Protein AF-A0A357SXT2-F1 (afdb_monomer)

Nearest PDB structures (foldseek):
  7qh2-assembly1_F  TM=9.614E-01  e=2.757E-06  Acetobacterium woodii

Mean predicted aligned error: 6.49 Å

Structure (mmCIF, N/CA/C/O backbone):
data_AF-A0A357SXT2-F1
#
_entry.id   AF-A0A357SXT2-F1
#
loop_
_atom_site.group_PDB
_atom_site.id
_atom_site.type_symbol
_atom_site.label_atom_id
_atom_site.label_alt_id
_atom_site.label_comp_id
_atom_site.label_asym_id
_atom_site.label_entity_id
_atom_site.label_seq_id
_atom_site.pdbx_PDB_ins_code
_atom_site.Cartn_x
_atom_site.Cartn_y
_atom_site.Cartn_z
_atom_site.occupancy
_atom_site.B_iso_or_equiv
_atom_site.auth_seq_id
_atom_site.auth_comp_id
_atom_site.auth_asym_id
_atom_site.auth_atom_id
_atom_site.pdbx_PDB_model_num
ATOM 1 N N . PHE A 1 1 ? -1.631 2.304 -8.135 1.00 80.94 1 PHE A N 1
ATOM 2 C CA . PHE A 1 1 ? -0.722 1.230 -8.561 1.00 80.94 1 PHE A CA 1
ATOM 3 C C . PHE A 1 1 ? 0.702 1.713 -8.354 1.00 80.94 1 PHE A C 1
ATOM 5 O O . PHE A 1 1 ? 0.968 2.878 -8.638 1.00 80.94 1 PHE A O 1
ATOM 12 N N . MET A 1 2 ? 1.553 0.888 -7.753 1.00 86.38 2 MET A N 1
ATOM 13 C CA . MET A 1 2 ? 2.933 1.229 -7.406 1.00 86.38 2 MET A CA 1
ATOM 14 C C . MET A 1 2 ? 3.819 0.050 -7.798 1.00 86.38 2 MET A C 1
ATOM 16 O O . MET A 1 2 ? 3.683 -1.022 -7.215 1.00 86.38 2 MET A O 1
ATOM 20 N N . GLU A 1 3 ? 4.679 0.223 -8.795 1.00 88.00 3 GLU A N 1
ATOM 21 C CA . GLU A 1 3 ? 5.612 -0.823 -9.219 1.00 88.00 3 GLU A CA 1
ATOM 22 C C . GLU A 1 3 ? 6.857 -0.842 -8.339 1.00 88.00 3 GLU A C 1
ATOM 24 O O . GLU A 1 3 ? 7.279 0.187 -7.800 1.00 88.00 3 GLU A O 1
ATOM 29 N N . LYS A 1 4 ? 7.472 -2.018 -8.227 1.00 87.62 4 LYS A N 1
ATOM 30 C CA . LYS A 1 4 ? 8.682 -2.237 -7.435 1.00 87.62 4 LYS A CA 1
ATOM 31 C C . LYS A 1 4 ? 9.836 -1.303 -7.809 1.00 87.62 4 LYS A C 1
ATOM 33 O O . LYS A 1 4 ? 10.523 -0.816 -6.915 1.00 87.62 4 LYS A O 1
ATOM 38 N N . GLU A 1 5 ? 10.036 -1.029 -9.097 1.00 85.06 5 GLU A N 1
ATOM 39 C CA . GLU A 1 5 ? 11.100 -0.129 -9.569 1.00 85.06 5 GLU A CA 1
ATOM 40 C C . GLU A 1 5 ? 10.875 1.311 -9.093 1.00 85.06 5 GLU A C 1
ATOM 42 O O . GLU A 1 5 ? 11.793 1.961 -8.595 1.00 85.06 5 GLU A O 1
ATOM 47 N N . VAL A 1 6 ? 9.628 1.783 -9.157 1.00 83.62 6 VAL A N 1
ATOM 48 C CA . VAL A 1 6 ? 9.250 3.125 -8.695 1.00 83.62 6 VAL A CA 1
ATOM 49 C C . VAL A 1 6 ? 9.367 3.239 -7.175 1.00 83.62 6 VAL A C 1
ATOM 51 O O . VAL A 1 6 ? 9.832 4.259 -6.669 1.00 83.62 6 VAL A O 1
ATOM 54 N N . ILE A 1 7 ? 8.990 2.186 -6.441 1.00 85.75 7 ILE A N 1
ATOM 55 C CA . ILE A 1 7 ? 9.185 2.123 -4.987 1.00 85.75 7 ILE A CA 1
ATOM 56 C C . ILE A 1 7 ? 10.677 2.224 -4.656 1.00 85.75 7 ILE A C 1
ATOM 58 O O . ILE A 1 7 ? 11.044 3.051 -3.828 1.00 85.75 7 ILE A O 1
ATOM 62 N N . ALA A 1 8 ? 11.537 1.461 -5.335 1.00 87.12 8 ALA A N 1
ATOM 63 C CA . ALA A 1 8 ? 12.980 1.502 -5.107 1.00 87.12 8 ALA A CA 1
ATOM 64 C C . ALA A 1 8 ? 13.578 2.897 -5.373 1.00 87.12 8 ALA A C 1
ATOM 66 O O . ALA A 1 8 ? 14.353 3.394 -4.556 1.00 87.12 8 ALA A O 1
ATOM 67 N N . ALA A 1 9 ? 13.167 3.561 -6.459 1.00 85.81 9 ALA A N 1
ATOM 68 C CA . ALA A 1 9 ? 13.594 4.930 -6.757 1.00 85.81 9 ALA A CA 1
ATOM 69 C C . ALA A 1 9 ? 13.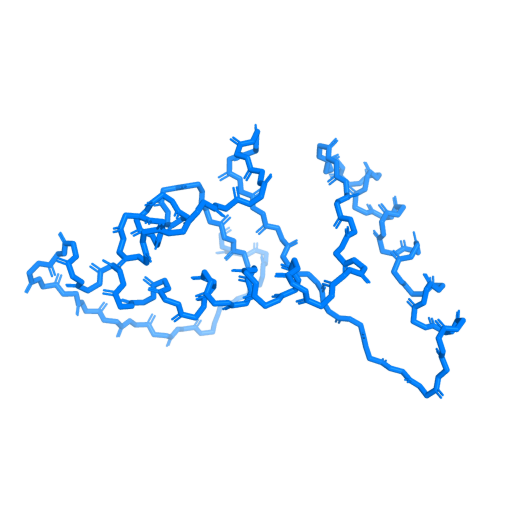145 5.924 -5.670 1.00 85.81 9 ALA A C 1
ATOM 71 O O . ALA A 1 9 ? 13.908 6.799 -5.258 1.00 85.81 9 ALA A O 1
ATOM 72 N N . ALA A 1 10 ? 11.916 5.782 -5.169 1.00 85.19 10 ALA A N 1
ATOM 73 C CA . ALA A 1 10 ? 11.392 6.628 -4.102 1.00 85.19 10 ALA A CA 1
ATOM 74 C C . ALA A 1 10 ? 12.114 6.410 -2.765 1.00 85.19 10 ALA A C 1
ATOM 76 O O . ALA A 1 10 ? 12.346 7.373 -2.037 1.00 85.19 10 ALA A O 1
ATOM 77 N N . GLU A 1 11 ? 12.499 5.172 -2.447 1.00 86.94 11 GLU A N 1
ATOM 78 C CA . GLU A 1 11 ? 13.314 4.869 -1.267 1.00 86.94 11 GLU A CA 1
ATOM 79 C C . GLU A 1 11 ? 14.711 5.485 -1.359 1.00 86.94 11 GLU A C 1
ATOM 81 O O . GLU A 1 11 ? 15.185 6.053 -0.376 1.00 86.94 11 GLU A O 1
ATOM 86 N N . GLU A 1 12 ? 15.360 5.400 -2.525 1.00 86.50 12 GLU A N 1
ATOM 87 C CA . GLU A 1 12 ? 16.669 6.021 -2.764 1.00 86.50 12 GLU A CA 1
ATOM 88 C C . GLU A 1 12 ? 16.591 7.546 -2.620 1.00 86.50 12 GLU A C 1
ATOM 90 O O . GLU A 1 12 ? 17.437 8.155 -1.966 1.00 86.50 12 GLU A O 1
ATOM 95 N N . TYR A 1 13 ? 15.531 8.152 -3.159 1.00 84.75 13 TYR A N 1
ATOM 96 C CA . TYR A 1 13 ? 15.301 9.591 -3.082 1.00 84.75 13 TYR A CA 1
ATOM 97 C C . TYR A 1 13 ? 14.978 10.077 -1.658 1.00 84.75 13 TYR A C 1
ATOM 99 O O . TYR A 1 13 ? 15.495 11.103 -1.214 1.00 84.75 13 TYR A O 1
ATOM 107 N N . LEU A 1 14 ? 14.122 9.355 -0.927 1.00 84.62 14 LEU A N 1
ATOM 108 C CA . LEU A 1 14 ? 13.676 9.741 0.418 1.00 84.62 14 LEU A CA 1
ATOM 109 C C . LEU A 1 14 ? 14.612 9.275 1.539 1.00 84.62 14 LEU A C 1
ATOM 111 O O . LEU A 1 14 ? 14.488 9.753 2.669 1.00 84.62 14 LEU A O 1
ATOM 115 N N . GLY A 1 15 ? 15.482 8.297 1.275 1.00 83.00 15 GLY A N 1
ATOM 116 C CA . GLY A 1 15 ? 16.279 7.610 2.294 1.00 83.00 15 GLY A CA 1
ATOM 117 C C . GLY A 1 15 ? 15.442 6.826 3.315 1.00 83.00 15 GLY A C 1
ATOM 118 O O . GLY A 1 15 ? 15.939 6.501 4.394 1.00 83.00 15 GLY A O 1
ATOM 119 N N . LYS A 1 16 ? 14.167 6.548 3.013 1.00 82.88 16 LYS A N 1
ATOM 120 C CA . LYS A 1 16 ? 13.232 5.819 3.883 1.00 82.88 16 LYS A CA 1
ATOM 121 C C . LYS A 1 16 ? 12.897 4.471 3.263 1.00 82.88 16 LYS A C 1
ATOM 123 O O . LYS A 1 16 ? 12.612 4.406 2.074 1.00 82.88 16 LYS A O 1
ATOM 128 N N . ALA A 1 17 ? 12.888 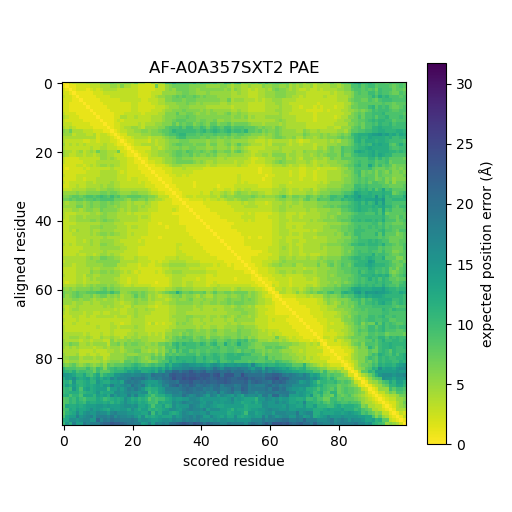3.421 4.080 1.00 83.00 17 ALA A N 1
ATOM 129 C CA . ALA A 1 17 ? 12.523 2.090 3.620 1.00 83.00 17 ALA A CA 1
ATOM 130 C C . ALA A 1 17 ? 11.002 1.950 3.463 1.00 83.00 17 ALA A C 1
ATOM 132 O O . ALA A 1 17 ? 10.235 2.341 4.345 1.00 83.00 17 ALA A O 1
ATOM 133 N N . PHE A 1 18 ? 10.572 1.350 2.360 1.00 84.94 18 PHE A N 1
ATOM 134 C CA . PHE A 1 18 ? 9.193 0.967 2.129 1.00 84.94 18 PHE A CA 1
ATOM 135 C C . PHE A 1 18 ? 8.874 -0.323 2.916 1.00 84.94 18 PHE A C 1
ATOM 137 O O . PHE A 1 18 ? 9.730 -1.210 2.995 1.00 84.94 18 PHE A O 1
ATOM 144 N N . PRO A 1 19 ? 7.672 -0.454 3.513 1.00 83.12 19 PRO A N 1
ATOM 145 C CA . PRO A 1 19 ? 7.407 -1.486 4.522 1.00 83.12 19 PRO A CA 1
ATOM 146 C C . PRO A 1 19 ? 7.450 -2.937 4.025 1.00 83.12 19 PRO A C 1
ATOM 148 O O . PRO A 1 19 ? 7.620 -3.839 4.840 1.00 83.12 19 PRO A O 1
ATOM 151 N N . ASP A 1 20 ? 7.253 -3.175 2.728 1.00 86.31 20 ASP A N 1
ATOM 152 C CA . ASP A 1 20 ? 7.305 -4.508 2.120 1.00 86.31 20 ASP A CA 1
ATOM 153 C C . ASP A 1 20 ? 7.848 -4.448 0.684 1.00 86.31 20 ASP A C 1
ATOM 155 O O . ASP A 1 20 ? 7.555 -3.512 -0.046 1.00 86.31 20 ASP A O 1
ATOM 159 N N . LYS A 1 21 ? 8.629 -5.448 0.261 1.00 82.88 21 LYS A N 1
ATOM 160 C CA . LYS A 1 21 ? 9.218 -5.514 -1.099 1.00 82.88 21 LYS A CA 1
ATOM 161 C C . LYS A 1 21 ? 9.064 -6.883 -1.757 1.00 82.88 21 LYS A C 1
ATOM 163 O O . LYS A 1 21 ? 9.792 -7.216 -2.699 1.00 82.88 21 LYS A O 1
ATOM 168 N N . SER A 1 22 ? 8.187 -7.710 -1.196 1.00 87.44 22 SER A N 1
ATOM 169 C CA . SER A 1 22 ? 7.986 -9.089 -1.623 1.00 87.44 22 SER A CA 1
ATOM 170 C C . SER A 1 22 ? 7.250 -9.207 -2.963 1.00 87.44 22 SER A C 1
ATOM 172 O O . SER A 1 22 ? 7.452 -10.195 -3.667 1.00 87.44 22 SER A O 1
ATOM 174 N N . ALA A 1 23 ? 6.458 -8.199 -3.344 1.00 89.75 23 ALA A N 1
ATOM 175 C CA . ALA A 1 23 ? 5.649 -8.193 -4.558 1.00 89.75 23 ALA A CA 1
ATOM 176 C C . ALA A 1 23 ? 6.230 -7.284 -5.656 1.00 89.75 23 ALA A C 1
ATOM 178 O O . ALA A 1 23 ? 6.928 -6.305 -5.388 1.00 89.75 23 ALA A O 1
ATOM 179 N N . ASP A 1 24 ? 5.902 -7.593 -6.913 1.00 89.38 24 ASP A N 1
ATOM 180 C CA . ASP A 1 24 ? 6.319 -6.794 -8.076 1.00 89.38 24 ASP A CA 1
ATOM 181 C C . ASP A 1 24 ? 5.516 -5.494 -8.216 1.00 89.38 24 ASP A C 1
ATOM 183 O O . ASP A 1 24 ? 5.985 -4.511 -8.794 1.00 89.38 24 ASP A O 1
ATOM 187 N N . SER A 1 25 ? 4.303 -5.469 -7.661 1.00 89.56 25 SER A N 1
ATOM 188 C CA . SER A 1 25 ? 3.462 -4.281 -7.640 1.00 89.56 25 SER A CA 1
ATOM 189 C C . SER A 1 25 ? 2.511 -4.259 -6.449 1.00 89.56 25 SER A C 1
ATOM 191 O O . SER A 1 25 ? 2.135 -5.297 -5.904 1.00 89.56 25 SER A O 1
ATOM 193 N N . TYR A 1 26 ? 2.108 -3.049 -6.067 1.00 90.75 26 TYR A N 1
ATOM 194 C CA . TYR A 1 26 ? 1.239 -2.783 -4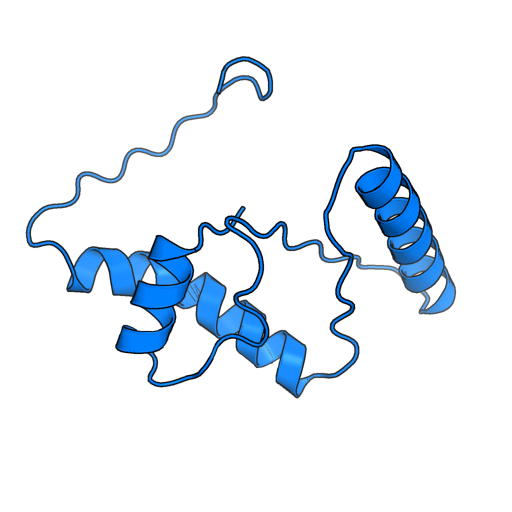.929 1.00 90.75 26 TYR A CA 1
ATOM 195 C C . TYR A 1 26 ? 0.031 -1.943 -5.348 1.00 90.75 26 TYR A C 1
ATOM 197 O O . TYR A 1 26 ? 0.131 -0.956 -6.092 1.00 90.75 26 TYR A O 1
ATOM 205 N N . LEU A 1 27 ? -1.132 -2.304 -4.811 1.00 91.06 27 LEU A N 1
ATOM 206 C CA . LEU A 1 27 ? -2.341 -1.495 -4.867 1.00 91.06 27 LEU A CA 1
ATOM 207 C C . LEU A 1 27 ? -2.563 -0.854 -3.496 1.00 91.06 27 LEU A C 1
ATOM 209 O O . LEU A 1 27 ? -2.751 -1.551 -2.507 1.00 91.06 27 LEU A O 1
ATOM 213 N N . LEU A 1 28 ? -2.545 0.477 -3.450 1.00 89.94 28 LEU A N 1
ATOM 214 C CA . LEU A 1 28 ? -2.897 1.232 -2.254 1.00 89.94 28 LEU A CA 1
ATOM 215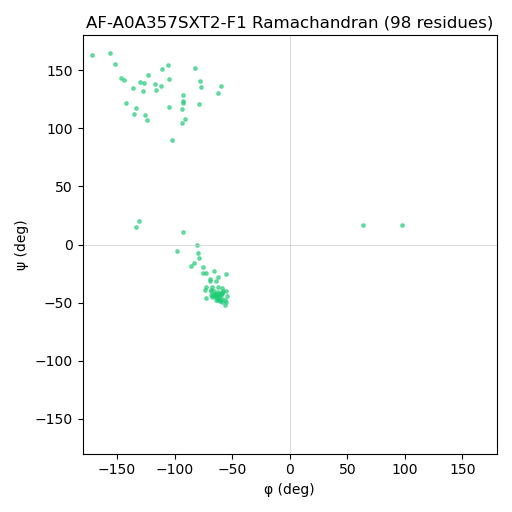 C C . LEU A 1 28 ? -4.385 1.576 -2.310 1.00 89.94 28 LEU A C 1
ATOM 217 O O . LEU A 1 28 ? -4.826 2.222 -3.262 1.00 89.94 28 LEU A O 1
ATOM 221 N N . LEU A 1 29 ? -5.134 1.141 -1.300 1.00 91.19 29 LEU A N 1
ATOM 222 C CA . LEU A 1 29 ? -6.545 1.461 -1.123 1.00 91.19 29 LEU A CA 1
ATOM 223 C C . LEU A 1 29 ? -6.718 2.248 0.172 1.00 91.19 29 LEU A C 1
ATOM 225 O O . LEU A 1 29 ? -6.116 1.922 1.192 1.00 91.19 29 LEU A O 1
ATOM 229 N N . THR A 1 30 ? -7.552 3.279 0.127 1.00 90.88 30 THR A N 1
ATOM 230 C CA . THR A 1 30 ? -7.917 4.075 1.298 1.00 90.88 30 THR A CA 1
ATOM 231 C C . THR A 1 30 ? -9.427 4.120 1.380 1.00 90.88 30 THR A C 1
ATOM 233 O O . THR A 1 30 ? -10.105 4.357 0.379 1.00 90.88 30 THR A O 1
ATOM 236 N N . PHE A 1 31 ? -9.937 3.860 2.574 1.00 90.69 31 PHE A N 1
ATOM 237 C CA . PHE A 1 31 ? -11.356 3.855 2.874 1.00 90.69 31 PHE A CA 1
ATOM 238 C C . PHE A 1 31 ? -11.622 4.971 3.875 1.00 90.69 31 PHE A C 1
ATOM 240 O O . PHE A 1 31 ? -10.896 5.108 4.855 1.00 90.69 31 PHE A O 1
ATOM 247 N N . ASP A 1 32 ? -12.654 5.756 3.607 1.00 90.75 32 ASP A N 1
ATOM 248 C CA . ASP A 1 32 ? -13.135 6.820 4.479 1.00 90.75 32 ASP A CA 1
ATOM 249 C C . ASP A 1 32 ? -14.607 6.551 4.797 1.00 90.75 32 ASP A C 1
ATOM 251 O O . ASP A 1 32 ? -15.333 5.979 3.975 1.00 90.75 32 ASP A O 1
ATOM 255 N N . GLY A 1 33 ? -15.039 6.899 6.004 1.00 91.69 33 GLY A N 1
ATOM 256 C CA . GLY A 1 33 ? -16.384 6.593 6.472 1.00 91.69 33 GLY A CA 1
ATOM 257 C C . GLY A 1 33 ? -16.707 7.268 7.795 1.00 91.69 33 GLY A C 1
ATOM 258 O O . GLY A 1 33 ? -15.827 7.703 8.534 1.00 91.69 33 GLY A O 1
ATOM 259 N N . ASN A 1 34 ? -17.998 7.333 8.117 1.00 93.19 34 ASN A N 1
ATOM 260 C CA . ASN A 1 34 ? -18.479 8.060 9.297 1.00 93.19 34 ASN A CA 1
ATOM 261 C C . ASN A 1 34 ? -18.289 7.278 10.608 1.00 93.19 34 ASN A C 1
ATOM 263 O O . ASN A 1 34 ? -18.485 7.829 11.692 1.00 93.19 34 ASN A O 1
ATOM 267 N N . ALA A 1 35 ? -17.948 5.990 10.521 1.00 94.56 35 ALA A N 1
ATOM 268 C CA . ALA A 1 35 ? -17.689 5.127 11.664 1.00 94.56 35 ALA A CA 1
ATOM 269 C C . ALA A 1 35 ? -16.567 4.130 11.356 1.00 94.56 35 ALA A C 1
ATOM 271 O O . ALA A 1 35 ? -16.530 3.542 10.277 1.00 94.56 35 ALA A O 1
ATOM 272 N N . THR A 1 36 ? -15.713 3.854 12.343 1.00 90.81 36 THR A N 1
ATOM 273 C CA . THR A 1 36 ? -14.611 2.883 12.219 1.00 90.81 36 THR A CA 1
ATOM 274 C C . THR A 1 36 ? -15.100 1.510 11.758 1.00 90.81 36 THR A C 1
ATOM 276 O O . THR A 1 36 ? -14.554 0.954 10.815 1.00 90.81 36 THR A O 1
ATOM 279 N N . ALA A 1 37 ? -16.203 1.015 12.328 1.00 94.25 37 ALA A N 1
ATOM 280 C CA . ALA A 1 37 ? -16.779 -0.279 11.954 1.00 94.25 37 ALA A CA 1
ATOM 281 C C . ALA A 1 37 ? -17.243 -0.345 10.484 1.00 94.25 37 ALA A C 1
ATOM 283 O O . ALA A 1 37 ? -17.291 -1.421 9.891 1.00 94.25 37 ALA A O 1
ATOM 284 N N . GLU A 1 38 ? -17.617 0.791 9.887 1.00 94.38 38 GLU A N 1
ATOM 285 C CA . GLU A 1 38 ? -17.976 0.863 8.467 1.00 94.38 38 GLU A CA 1
ATOM 286 C C . GLU A 1 38 ? -16.728 0.744 7.586 1.00 94.38 38 GLU A C 1
ATOM 288 O O . GLU A 1 38 ? -16.714 -0.048 6.640 1.00 94.38 38 GLU A O 1
ATOM 293 N N . VAL A 1 39 ? -15.673 1.479 7.943 1.00 93.19 39 VAL A N 1
ATOM 294 C CA . VAL A 1 39 ? -14.375 1.470 7.256 1.00 93.19 39 VAL A CA 1
ATOM 295 C C . VAL A 1 39 ? -13.730 0.085 7.326 1.00 93.19 39 VAL A C 1
ATOM 297 O O . VAL A 1 39 ? -13.331 -0.453 6.294 1.00 93.19 39 VAL A O 1
ATOM 300 N N . GLU A 1 40 ? -13.697 -0.531 8.509 1.00 92.31 40 GLU A N 1
ATOM 301 C CA . GLU A 1 40 ? -13.173 -1.888 8.714 1.00 92.31 40 GLU A CA 1
ATOM 302 C C . GLU A 1 40 ? -13.932 -2.905 7.859 1.00 92.31 40 GLU A C 1
ATOM 304 O O . GLU A 1 40 ? -13.329 -3.665 7.106 1.00 92.31 40 GLU A O 1
ATOM 309 N N . LYS A 1 41 ? -15.269 -2.852 7.865 1.00 94.81 41 LYS A N 1
ATOM 310 C CA . LYS A 1 41 ? -16.097 -3.757 7.058 1.00 94.81 41 LYS A CA 1
ATOM 311 C C . LYS A 1 41 ? -15.868 -3.588 5.553 1.00 94.81 41 LYS A C 1
ATOM 313 O O . LYS A 1 41 ? -15.936 -4.570 4.806 1.00 94.81 41 LYS A O 1
ATOM 318 N N . ALA A 1 42 ? -15.651 -2.359 5.087 1.00 94.25 42 ALA A N 1
ATOM 319 C CA . ALA A 1 42 ? -15.323 -2.089 3.690 1.00 94.25 42 ALA A CA 1
ATOM 320 C C . ALA A 1 42 ? -13.932 -2.634 3.329 1.00 94.25 42 ALA A C 1
ATOM 322 O O . ALA A 1 42 ? -13.795 -3.317 2.310 1.00 94.25 42 ALA A O 1
ATOM 323 N N . SER A 1 43 ? -12.947 -2.392 4.197 1.00 93.81 43 SER A N 1
ATOM 324 C CA . SER A 1 43 ? -11.578 -2.896 4.069 1.00 93.81 43 SER A CA 1
ATOM 325 C C . SER A 1 43 ? -11.541 -4.427 4.016 1.00 93.81 43 SER A C 1
ATOM 327 O O . SER A 1 43 ? -11.003 -4.993 3.065 1.00 93.81 43 SER A O 1
ATOM 329 N N . ASP A 1 44 ? -12.218 -5.109 4.943 1.00 94.25 44 ASP A N 1
ATOM 330 C CA . ASP A 1 44 ? -12.290 -6.577 5.002 1.00 94.25 44 ASP A CA 1
ATOM 331 C C . ASP A 1 44 ? -12.919 -7.174 3.743 1.00 94.25 44 ASP A C 1
ATOM 333 O O . ASP A 1 44 ? -12.451 -8.173 3.184 1.00 94.25 44 ASP A O 1
ATOM 337 N N . ARG A 1 45 ? -13.993 -6.546 3.254 1.00 95.75 45 ARG A N 1
ATOM 338 C CA . ARG A 1 45 ? -14.650 -6.988 2.025 1.00 95.75 45 ARG A CA 1
ATOM 339 C C . ARG A 1 45 ? -13.727 -6.829 0.820 1.00 95.75 45 AR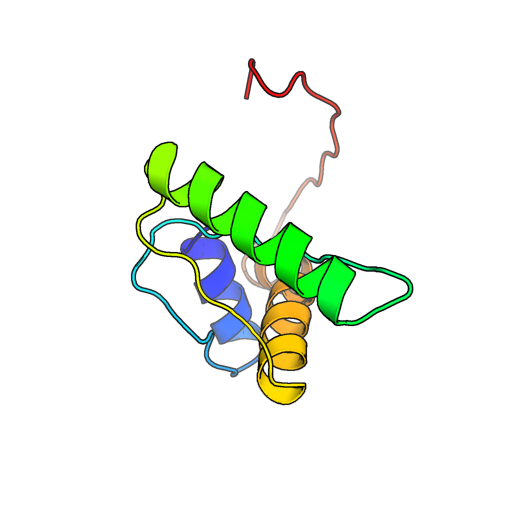G A C 1
ATOM 341 O O . ARG A 1 45 ? -13.687 -7.725 -0.023 1.00 95.75 45 ARG A O 1
ATOM 348 N N . ALA A 1 46 ? -13.010 -5.711 0.725 1.00 94.81 46 ALA A N 1
ATOM 349 C CA . ALA A 1 46 ? -12.041 -5.491 -0.340 1.00 94.81 46 ALA A CA 1
ATOM 350 C C . ALA A 1 46 ? -10.888 -6.501 -0.262 1.00 94.81 46 ALA A C 1
ATOM 352 O O . ALA A 1 46 ? -10.546 -7.093 -1.283 1.00 94.81 46 ALA A O 1
ATOM 353 N N . ALA A 1 47 ? -10.365 -6.769 0.938 1.00 94.44 47 ALA A N 1
ATOM 354 C CA . ALA A 1 47 ? -9.325 -7.766 1.167 1.00 94.44 47 ALA A CA 1
ATOM 355 C C . ALA A 1 47 ? -9.747 -9.152 0.656 1.00 94.44 47 ALA A C 1
ATOM 357 O O . ALA A 1 47 ? -9.025 -9.781 -0.117 1.00 94.44 47 ALA A O 1
ATOM 358 N N . GLY A 1 48 ? -10.963 -9.591 1.002 1.00 95.81 48 GLY A N 1
ATOM 359 C CA . GLY A 1 48 ? -11.507 -10.863 0.526 1.00 95.81 48 GLY A CA 1
ATOM 360 C C . GLY A 1 48 ? -11.611 -10.942 -1.001 1.00 95.81 48 GLY A C 1
ATOM 361 O O . GLY A 1 48 ? -11.255 -11.962 -1.589 1.00 95.81 48 GLY A O 1
ATOM 362 N N . VAL A 1 49 ? -12.053 -9.863 -1.654 1.00 96.50 49 VAL A N 1
ATOM 363 C CA . VAL A 1 49 ? -12.139 -9.796 -3.124 1.00 96.50 49 VAL A CA 1
ATOM 364 C C . VAL A 1 49 ? -10.754 -9.829 -3.770 1.00 96.50 49 VAL A C 1
ATOM 366 O O . VAL A 1 49 ? -10.562 -10.551 -4.745 1.00 96.50 49 VAL A O 1
ATOM 369 N N . LEU A 1 50 ? -9.785 -9.084 -3.235 1.00 94.31 50 LEU A N 1
ATOM 370 C CA . LEU A 1 50 ? -8.423 -9.030 -3.769 1.00 94.31 50 LEU A CA 1
ATOM 371 C C . LEU A 1 50 ? -7.729 -10.389 -3.681 1.00 94.31 50 LEU A C 1
ATOM 373 O O . LEU A 1 50 ? -7.157 -10.845 -4.669 1.00 94.31 50 LEU A O 1
ATOM 377 N N . LEU A 1 51 ? -7.837 -11.067 -2.537 1.00 94.75 51 LEU A N 1
ATOM 378 C CA . LEU A 1 51 ? -7.288 -12.413 -2.363 1.00 94.75 51 LEU A CA 1
ATOM 379 C C . LEU A 1 51 ? -7.940 -13.411 -3.331 1.00 94.75 51 LEU A C 1
ATOM 381 O O . LEU A 1 51 ? -7.245 -14.200 -3.966 1.00 94.75 51 LEU A O 1
ATOM 385 N N . GLN A 1 52 ? -9.263 -13.342 -3.518 1.00 95.88 52 GLN A N 1
ATOM 386 C CA . GLN A 1 52 ? -9.966 -14.175 -4.506 1.00 95.88 52 GLN A CA 1
ATOM 387 C C . GLN A 1 52 ? -9.550 -13.870 -5.951 1.00 95.88 52 GLN A C 1
ATOM 389 O O . GLN A 1 52 ? -9.551 -14.768 -6.791 1.00 95.88 52 GLN A O 1
ATOM 394 N N . ALA A 1 53 ? -9.184 -12.622 -6.239 1.00 93.56 53 ALA A N 1
ATOM 395 C CA . ALA A 1 53 ? -8.684 -12.188 -7.539 1.00 93.56 53 ALA A CA 1
ATOM 396 C C . ALA A 1 53 ? -7.193 -12.514 -7.765 1.00 93.56 53 ALA A C 1
ATOM 398 O O . ALA A 1 53 ? -6.674 -12.222 -8.841 1.00 93.56 53 ALA A O 1
ATOM 399 N N . GLY A 1 54 ? -6.513 -13.132 -6.791 1.00 92.81 54 GLY A N 1
ATOM 400 C CA . GLY A 1 54 ? -5.122 -13.574 -6.910 1.00 92.81 54 GLY A CA 1
ATOM 401 C C . GLY A 1 54 ? -4.082 -12.615 -6.326 1.00 92.81 54 GLY A C 1
ATOM 402 O O . GLY A 1 54 ? -2.904 -12.744 -6.653 1.00 92.81 54 GLY A O 1
ATOM 403 N N . ALA A 1 55 ? -4.479 -11.663 -5.476 1.00 92.62 55 ALA A N 1
ATOM 404 C CA . ALA A 1 55 ? -3.514 -10.887 -4.701 1.00 92.62 55 ALA A CA 1
ATOM 405 C C . ALA A 1 55 ? -2.672 -11.815 -3.810 1.00 92.62 55 ALA A C 1
ATOM 407 O O . ALA A 1 55 ? -3.206 -12.727 -3.179 1.00 92.62 55 ALA A O 1
ATOM 408 N N . ILE A 1 56 ? -1.359 -11.565 -3.762 1.00 93.31 56 ILE A N 1
ATOM 409 C CA . ILE A 1 56 ? -0.403 -12.361 -2.975 1.00 93.31 56 ILE A CA 1
ATOM 410 C C . ILE A 1 56 ? -0.711 -12.239 -1.480 1.00 93.31 56 ILE A C 1
ATOM 412 O O . ILE A 1 56 ? -0.720 -13.239 -0.767 1.00 93.31 56 ILE A O 1
ATOM 416 N N . ASP A 1 57 ? -0.964 -11.014 -1.025 1.00 92.69 57 ASP A N 1
ATOM 417 C CA . ASP A 1 57 ? -1.305 -10.694 0.355 1.00 92.69 57 ASP A CA 1
ATOM 418 C C . ASP A 1 57 ? -2.079 -9.365 0.411 1.00 92.69 57 ASP A C 1
ATOM 420 O O . ASP A 1 57 ? -2.085 -8.591 -0.556 1.00 92.69 57 ASP A O 1
ATOM 424 N N . VAL A 1 58 ? -2.727 -9.093 1.543 1.00 92.44 58 VAL A N 1
ATOM 425 C CA . VAL A 1 58 ? -3.384 -7.816 1.836 1.00 92.44 58 VAL A CA 1
ATOM 426 C C . VAL A 1 58 ? -2.823 -7.260 3.139 1.00 92.44 58 VAL A C 1
ATOM 428 O O . VAL A 1 58 ? -3.122 -7.736 4.231 1.00 92.44 58 VAL A O 1
ATOM 431 N N . LEU A 1 59 ? -2.013 -6.209 3.014 1.00 90.56 59 LEU A N 1
ATOM 432 C CA . LEU A 1 59 ? -1.355 -5.552 4.137 1.00 90.56 59 LEU A CA 1
ATOM 433 C C . LEU A 1 59 ? -2.215 -4.393 4.648 1.00 90.56 59 LEU A C 1
ATOM 435 O O . LEU A 1 59 ? -2.523 -3.468 3.896 1.00 90.56 59 LEU A O 1
ATOM 439 N N . ILE A 1 60 ? -2.560 -4.415 5.935 1.00 89.12 60 ILE A N 1
ATOM 440 C CA . ILE A 1 60 ? -3.291 -3.324 6.587 1.00 89.12 60 ILE A CA 1
ATOM 441 C C . ILE A 1 60 ? -2.295 -2.353 7.229 1.00 89.12 60 ILE A C 1
ATOM 443 O O . ILE A 1 60 ? -1.387 -2.755 7.962 1.00 89.12 60 ILE A O 1
ATOM 447 N N . ALA A 1 61 ? -2.458 -1.065 6.928 1.00 85.69 61 ALA A N 1
ATOM 448 C CA . ALA A 1 61 ? -1.737 0.026 7.573 1.00 85.69 61 ALA A CA 1
ATOM 449 C C . ALA A 1 61 ? -2.670 0.701 8.585 1.00 85.69 61 ALA A C 1
ATOM 451 O O . ALA A 1 61 ? -3.417 1.612 8.242 1.00 85.69 61 ALA A O 1
ATOM 452 N N . ASP A 1 62 ? -2.651 0.205 9.818 1.00 82.31 62 ASP A N 1
ATOM 453 C CA . ASP A 1 62 ? -3.485 0.652 10.939 1.00 82.31 62 ASP A CA 1
ATOM 454 C C . ASP A 1 62 ? -2.766 1.628 11.885 1.00 82.31 62 ASP A C 1
ATOM 456 O O . ASP A 1 62 ? -3.383 2.186 12.791 1.00 82.31 62 ASP A O 1
ATOM 460 N N . THR A 1 63 ? -1.471 1.874 11.665 1.00 85.44 63 THR A N 1
ATOM 461 C CA . THR A 1 63 ? -0.700 2.876 12.404 1.00 85.44 63 THR A CA 1
ATOM 462 C C . THR A 1 63 ? -0.455 4.125 11.567 1.00 85.44 63 THR A C 1
ATOM 464 O O . THR A 1 63 ? -0.177 4.061 10.366 1.00 85.44 63 THR A O 1
ATOM 467 N N . GLU A 1 64 ? -0.513 5.280 12.228 1.00 83.88 64 GLU A N 1
ATOM 468 C CA . GLU A 1 64 ? -0.281 6.588 11.607 1.00 83.88 64 GLU A CA 1
ATOM 469 C C . GLU A 1 64 ? 1.116 6.677 10.974 1.00 83.88 64 GLU A C 1
ATOM 471 O O . GLU A 1 64 ? 1.249 7.098 9.830 1.00 83.88 64 GLU A O 1
ATOM 476 N N . GLU A 1 65 ? 2.141 6.156 11.653 1.00 83.69 65 GLU A N 1
ATOM 477 C CA . GLU A 1 65 ? 3.519 6.094 11.145 1.00 83.69 65 GLU A CA 1
ATOM 478 C C . GLU A 1 65 ? 3.627 5.303 9.828 1.00 83.69 65 GLU A C 1
ATOM 480 O O . GLU A 1 65 ? 4.330 5.699 8.888 1.00 83.69 65 GLU A O 1
ATOM 485 N N . ARG A 1 66 ? 2.912 4.174 9.730 1.00 83.25 66 ARG A N 1
ATOM 486 C CA . ARG A 1 66 ? 2.948 3.319 8.540 1.00 83.25 66 ARG A CA 1
ATOM 487 C C . ARG A 1 66 ? 2.180 3.958 7.389 1.00 83.25 66 ARG A C 1
ATOM 489 O O . ARG A 1 66 ? 2.658 3.919 6.256 1.00 83.25 66 ARG A O 1
ATOM 496 N N . LEU A 1 67 ? 1.045 4.595 7.681 1.00 84.81 67 LEU A N 1
ATOM 497 C CA . LEU A 1 67 ? 0.295 5.392 6.709 1.00 84.81 67 LEU A CA 1
ATOM 498 C C . LEU A 1 67 ? 1.136 6.553 6.172 1.00 84.81 67 LEU A C 1
ATOM 500 O O . LEU A 1 67 ? 1.242 6.705 4.955 1.00 84.81 67 LEU A O 1
ATOM 504 N N . GLU A 1 68 ? 1.778 7.325 7.049 1.00 85.69 68 GLU A N 1
ATOM 505 C CA . GLU A 1 68 ? 2.633 8.449 6.659 1.00 85.69 68 GLU A CA 1
ATOM 506 C C . GLU A 1 68 ? 3.787 7.978 5.767 1.00 85.69 68 GLU A C 1
ATOM 508 O O . GLU A 1 68 ? 4.060 8.585 4.730 1.00 85.69 68 GLU A O 1
ATOM 513 N N . THR A 1 69 ? 4.430 6.863 6.120 1.00 84.62 69 THR A N 1
ATOM 514 C CA . THR A 1 69 ? 5.534 6.292 5.335 1.00 84.62 69 THR A CA 1
ATOM 515 C C . THR A 1 69 ? 5.083 5.890 3.930 1.00 84.62 69 THR A C 1
ATOM 517 O O . THR A 1 69 ? 5.737 6.250 2.948 1.00 84.62 69 THR A O 1
ATOM 520 N N . ILE A 1 70 ? 3.945 5.198 3.813 1.00 86.75 70 ILE A N 1
ATOM 521 C CA . ILE A 1 70 ? 3.394 4.764 2.521 1.00 86.75 70 ILE A CA 1
ATOM 522 C C . ILE A 1 70 ? 2.991 5.972 1.664 1.00 86.75 70 ILE A C 1
ATOM 524 O O . ILE A 1 70 ? 3.321 6.024 0.476 1.00 86.75 70 ILE A O 1
ATOM 528 N N . TRP A 1 71 ? 2.320 6.963 2.255 1.00 85.62 71 TRP A N 1
ATOM 529 C CA . TRP A 1 71 ? 1.893 8.169 1.542 1.00 85.62 71 TRP A CA 1
ATOM 530 C C . TRP A 1 71 ? 3.060 9.060 1.123 1.00 85.62 71 TRP A C 1
ATOM 532 O O . TRP A 1 71 ? 3.065 9.565 -0.000 1.00 85.62 71 TRP A O 1
ATOM 542 N N . THR A 1 72 ? 4.070 9.208 1.982 1.00 85.31 72 THR A N 1
ATOM 543 C CA . THR A 1 72 ? 5.295 9.955 1.666 1.00 85.31 72 THR A CA 1
ATOM 544 C C . THR A 1 72 ? 6.029 9.299 0.504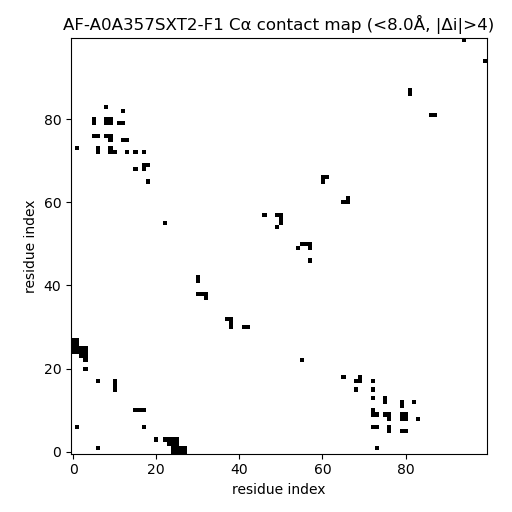 1.00 85.31 72 THR A C 1
ATOM 546 O O . THR A 1 72 ? 6.385 9.987 -0.452 1.00 85.31 72 THR A O 1
ATOM 549 N N . ALA A 1 73 ? 6.192 7.970 0.542 1.00 84.38 73 ALA A N 1
ATOM 550 C CA . ALA A 1 73 ? 6.768 7.223 -0.570 1.00 84.38 73 ALA A CA 1
ATOM 551 C C . ALA A 1 73 ? 5.976 7.482 -1.857 1.00 84.38 73 ALA A C 1
ATOM 553 O O . ALA A 1 73 ? 6.554 7.943 -2.837 1.00 84.38 73 ALA A O 1
ATOM 554 N N . ARG A 1 74 ? 4.647 7.308 -1.834 1.00 84.62 74 ARG A N 1
ATOM 555 C CA . ARG A 1 74 ? 3.784 7.523 -3.007 1.00 84.62 74 ARG A CA 1
ATOM 556 C C . ARG A 1 74 ? 3.878 8.940 -3.582 1.00 84.62 74 ARG A C 1
ATOM 558 O O . ARG A 1 74 ? 3.851 9.083 -4.808 1.00 84.62 74 ARG A O 1
ATOM 565 N N . GLY A 1 75 ? 3.947 9.957 -2.723 1.00 84.38 75 GLY A N 1
ATOM 566 C CA . GLY A 1 75 ? 4.059 11.364 -3.115 1.00 84.38 75 GLY A CA 1
ATOM 567 C C . GLY A 1 75 ? 5.415 11.708 -3.732 1.00 84.38 75 GLY A C 1
ATOM 568 O O . GLY A 1 75 ? 5.484 12.524 -4.646 1.00 84.38 75 GLY A O 1
ATOM 569 N N . ALA A 1 76 ? 6.479 11.031 -3.301 1.00 83.44 76 ALA A N 1
ATOM 570 C CA . ALA A 1 76 ? 7.825 11.233 -3.824 1.00 83.44 76 ALA A CA 1
ATOM 571 C C . ALA A 1 76 ? 8.092 10.532 -5.163 1.00 83.44 76 ALA A C 1
ATOM 573 O O . ALA A 1 76 ? 9.134 10.772 -5.760 1.00 83.44 76 ALA A O 1
ATOM 574 N N . PHE A 1 77 ? 7.178 9.692 -5.663 1.00 81.94 77 PHE A N 1
ATOM 575 C CA . PHE A 1 77 ? 7.392 8.907 -6.888 1.00 81.94 77 PHE A CA 1
ATOM 576 C C . PHE A 1 77 ? 7.759 9.767 -8.094 1.00 81.94 77 PHE A C 1
ATOM 578 O O . PHE A 1 77 ? 8.732 9.479 -8.782 1.00 81.94 77 PHE A O 1
ATOM 585 N N . LEU A 1 78 ? 6.991 10.828 -8.346 1.00 76.12 78 LEU A N 1
ATOM 586 C CA . LEU A 1 78 ? 7.212 11.673 -9.516 1.00 76.12 78 LEU A CA 1
ATOM 587 C C . LEU A 1 78 ? 8.558 12.404 -9.426 1.00 76.12 78 LEU A C 1
ATOM 589 O O . LEU A 1 78 ? 9.284 12.496 -10.411 1.00 76.12 78 LEU A O 1
ATOM 593 N N . GLU A 1 79 ? 8.908 12.879 -8.232 1.00 80.31 79 GLU A N 1
ATOM 594 C CA . GLU A 1 79 ? 10.158 13.599 -7.985 1.00 80.31 79 GLU A CA 1
ATOM 595 C C . GLU A 1 79 ? 11.374 12.667 -8.015 1.00 80.31 79 GLU A C 1
ATOM 597 O O . GLU A 1 79 ? 12.409 13.028 -8.574 1.00 80.31 79 GLU A O 1
ATOM 602 N N . ALA A 1 80 ? 11.235 11.434 -7.523 1.00 80.94 80 ALA A N 1
ATOM 603 C CA . ALA A 1 80 ? 12.259 10.403 -7.633 1.00 80.94 80 ALA A CA 1
ATOM 604 C C . ALA A 1 80 ? 12.528 10.025 -9.099 1.00 80.94 80 ALA A C 1
ATOM 606 O O . ALA A 1 80 ? 13.683 9.979 -9.524 1.00 80.94 80 ALA A O 1
ATOM 607 N N . ILE A 1 81 ? 11.475 9.838 -9.906 1.00 75.62 81 ILE A N 1
ATOM 608 C CA . ILE A 1 81 ? 11.623 9.532 -11.337 1.00 75.62 81 ILE A CA 1
ATOM 609 C C . ILE A 1 81 ? 12.287 10.708 -12.069 1.00 75.62 81 ILE A C 1
ATOM 611 O O . ILE A 1 81 ? 13.275 10.497 -12.775 1.00 75.62 81 ILE A O 1
ATOM 615 N N . LYS A 1 82 ? 11.826 11.946 -11.843 1.00 75.56 82 LYS A N 1
ATOM 616 C CA . LYS A 1 82 ? 12.448 13.162 -12.403 1.00 75.56 82 LYS A CA 1
ATOM 617 C C . LYS A 1 82 ? 13.909 13.320 -11.988 1.00 75.56 82 LYS A C 1
ATOM 619 O O . LYS A 1 82 ? 14.725 13.754 -12.791 1.00 75.56 82 LYS A O 1
ATOM 624 N N . SER A 1 83 ? 14.256 12.967 -10.752 1.00 74.50 83 SER A N 1
ATOM 625 C CA . SER A 1 83 ? 15.645 13.000 -10.291 1.00 74.50 83 SER A CA 1
ATOM 626 C C . SER A 1 83 ? 16.507 11.921 -10.953 1.00 74.50 83 SER A C 1
ATOM 628 O O . SER A 1 83 ? 17.711 12.121 -11.102 1.00 74.50 83 SER A O 1
ATOM 630 N N . SER A 1 84 ? 15.920 10.780 -11.323 1.00 69.19 84 SER A N 1
ATOM 631 C CA . SER A 1 84 ? 16.644 9.647 -11.914 1.00 69.19 84 SER A CA 1
ATOM 632 C C . SER A 1 84 ? 16.878 9.779 -13.425 1.00 69.19 84 SER A C 1
ATOM 634 O O . SER A 1 84 ? 17.719 9.070 -13.975 1.00 69.19 84 SER A O 1
ATOM 636 N N . THR A 1 85 ? 16.160 10.681 -14.109 1.00 64.00 85 THR A N 1
ATOM 637 C CA . THR A 1 85 ? 16.176 10.798 -15.576 1.00 64.00 85 THR A CA 1
ATOM 638 C C . THR A 1 85 ? 16.254 12.257 -16.033 1.00 64.00 85 THR A C 1
ATOM 640 O O . THR A 1 85 ? 15.521 13.116 -15.562 1.00 64.00 85 THR A O 1
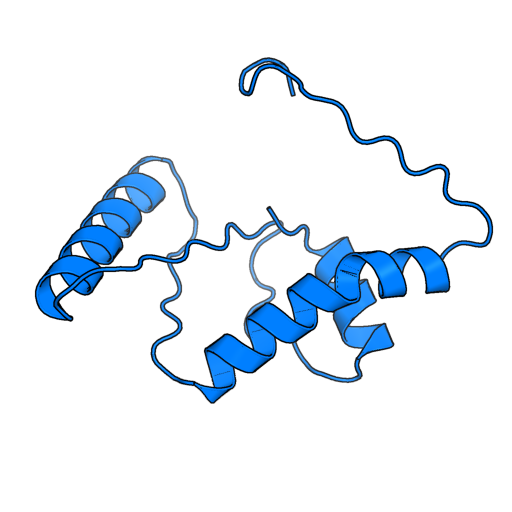ATOM 643 N N . SER A 1 86 ? 17.124 12.553 -17.004 1.00 65.38 86 SER A N 1
ATOM 644 C CA . SER A 1 86 ? 17.398 13.921 -17.478 1.00 65.38 86 SER A CA 1
ATOM 645 C C . SER A 1 86 ? 16.313 14.537 -18.373 1.00 65.38 86 SER A C 1
ATOM 647 O O . SER A 1 86 ? 16.279 15.758 -18.529 1.00 65.38 86 SER A O 1
ATOM 649 N N . GLN A 1 87 ? 15.444 13.721 -18.975 1.00 61.53 87 GLN A N 1
ATOM 650 C CA . GLN A 1 87 ? 14.310 14.152 -19.795 1.00 61.53 87 GLN A CA 1
ATOM 651 C C . GLN A 1 87 ? 13.113 13.237 -19.538 1.00 61.53 87 GLN A C 1
ATOM 653 O O . GLN A 1 87 ? 13.199 12.032 -19.758 1.00 61.53 87 GLN A O 1
ATOM 658 N N . MET A 1 88 ? 11.996 13.809 -19.098 1.00 66.75 88 MET A N 1
ATOM 659 C CA . MET A 1 88 ? 10.741 13.089 -18.905 1.00 66.75 88 MET A CA 1
ATOM 660 C C . MET A 1 88 ? 9.619 13.919 -19.520 1.00 66.75 88 MET A C 1
ATOM 662 O O . MET A 1 88 ? 9.392 15.049 -19.090 1.00 66.75 88 MET A O 1
ATOM 666 N N . ASP A 1 89 ? 8.950 13.368 -20.530 1.00 60.31 89 ASP A N 1
ATOM 667 C CA . ASP A 1 89 ? 7.728 13.949 -21.084 1.00 60.31 89 ASP A CA 1
ATOM 668 C C . ASP A 1 89 ? 6.546 13.295 -20.359 1.00 60.31 89 ASP A C 1
ATOM 670 O O . ASP A 1 89 ? 6.248 12.114 -20.551 1.00 60.31 89 ASP A O 1
ATOM 674 N N . GLU A 1 90 ? 5.934 14.037 -19.439 1.00 65.50 90 GLU A N 1
ATOM 675 C CA . GLU A 1 90 ? 4.776 13.574 -18.677 1.00 65.50 90 GLU A CA 1
ATOM 676 C C . GLU A 1 90 ? 3.522 13.690 -19.551 1.00 65.50 90 GLU A C 1
ATOM 678 O O . GLU A 1 90 ? 3.171 14.774 -20.019 1.00 65.50 90 GLU A O 1
ATOM 683 N N . CYS A 1 91 ? 2.837 12.570 -19.780 1.00 71.44 91 CYS A N 1
ATOM 684 C CA . CYS A 1 91 ? 1.583 12.538 -20.522 1.00 71.44 91 CYS A CA 1
ATOM 685 C C . CYS A 1 91 ? 0.511 11.854 -19.672 1.00 71.44 91 CYS A C 1
ATOM 687 O O . CYS A 1 91 ? 0.588 10.652 -19.422 1.00 71.44 91 CYS A O 1
ATOM 689 N N . ASP A 1 92 ? -0.480 12.626 -19.227 1.00 76.19 92 ASP A N 1
ATOM 690 C CA . ASP A 1 92 ? -1.651 12.114 -18.515 1.00 76.19 92 ASP A CA 1
ATOM 691 C C . ASP A 1 92 ? -2.784 11.852 -19.518 1.00 76.19 92 ASP A C 1
ATOM 693 O O . ASP A 1 92 ? -3.250 12.764 -20.210 1.00 76.19 92 ASP A O 1
ATOM 697 N N . VAL A 1 93 ? -3.197 10.589 -19.645 1.00 78.81 93 VAL A N 1
ATOM 698 C CA . VAL A 1 93 ? -4.225 10.152 -20.597 1.00 78.81 93 VAL A CA 1
ATOM 699 C C . VAL A 1 93 ? -5.283 9.302 -19.907 1.00 78.81 93 VAL A C 1
ATOM 701 O O . VAL A 1 93 ? -4.989 8.422 -19.102 1.00 78.81 93 VAL A O 1
ATOM 704 N N . VAL A 1 94 ? -6.545 9.515 -20.279 1.00 79.62 94 VAL A N 1
ATOM 705 C CA . VAL A 1 94 ? -7.666 8.704 -19.792 1.00 79.62 94 VAL A CA 1
ATOM 706 C C . VAL A 1 94 ? -7.888 7.534 -20.749 1.00 79.62 94 VAL A C 1
A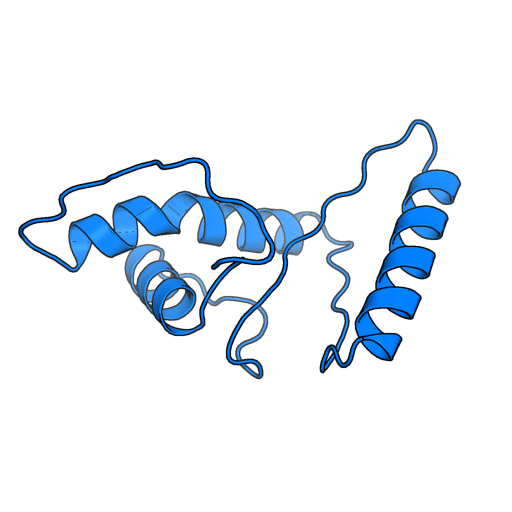TOM 708 O O . VAL A 1 94 ? -8.383 7.718 -21.862 1.00 79.62 94 VAL A O 1
ATOM 711 N N . ALA A 1 95 ? -7.533 6.324 -20.315 1.00 76.88 95 ALA A N 1
ATOM 712 C CA . ALA A 1 95 ? -7.728 5.087 -21.071 1.00 76.88 95 ALA A CA 1
ATOM 713 C C . ALA A 1 95 ? -8.800 4.182 -20.428 1.00 76.88 95 ALA A C 1
ATOM 715 O O . ALA A 1 95 ? -8.985 4.206 -19.208 1.00 76.88 95 ALA A O 1
ATOM 716 N N . PRO A 1 96 ? -9.518 3.353 -21.214 1.00 75.50 96 PRO A N 1
ATOM 717 C CA . PRO A 1 96 ? -10.394 2.325 -20.662 1.00 75.50 96 PRO A CA 1
ATOM 718 C C . PRO A 1 96 ? -9.587 1.310 -19.845 1.00 75.50 96 PRO A C 1
ATOM 720 O O . PRO A 1 96 ? -8.618 0.753 -20.350 1.00 75.50 96 PRO A O 1
ATOM 723 N N . LEU A 1 97 ? -10.032 1.012 -18.620 1.00 69.81 97 LEU A N 1
ATOM 724 C CA . LEU A 1 97 ? -9.324 0.133 -17.675 1.00 69.81 97 LEU A CA 1
ATOM 725 C C . LEU A 1 97 ? -9.016 -1.270 -18.242 1.00 69.81 97 LEU A C 1
ATOM 727 O O . LEU A 1 97 ? -8.078 -1.922 -17.809 1.00 69.81 97 LEU A O 1
ATOM 731 N N . ASN A 1 98 ? -9.807 -1.741 -19.211 1.00 73.31 98 ASN A N 1
ATOM 732 C CA . ASN A 1 98 ? -9.653 -3.043 -19.866 1.00 73.31 98 ASN A CA 1
ATOM 733 C C . ASN A 1 98 ? -8.797 -3.010 -21.148 1.00 73.31 98 ASN A C 1
ATOM 735 O O . ASN A 1 98 ? -8.833 -3.967 -21.923 1.00 73.31 98 ASN A O 1
ATOM 739 N N . ARG A 1 99 ? -8.112 -1.899 -21.425 1.00 58.72 99 ARG A N 1
ATOM 740 C CA . ARG A 1 99 ? -7.260 -1.710 -22.611 1.00 58.72 99 ARG A CA 1
ATOM 741 C C . ARG A 1 99 ? -5.871 -1.162 -22.267 1.00 58.72 99 ARG A C 1
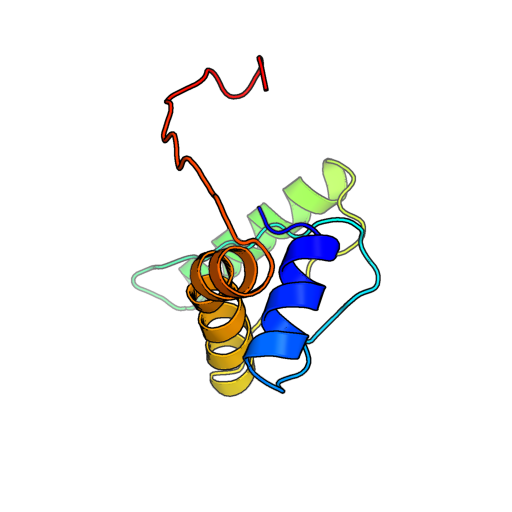ATOM 743 O O . ARG A 1 99 ? -5.231 -0.587 -23.145 1.00 58.72 99 ARG A O 1
ATOM 750 N N . VAL A 1 100 ? -5.460 -1.312 -21.009 1.00 57.97 100 VAL A N 1
ATOM 751 C CA . VAL A 1 100 ? -4.133 -0.937 -20.501 1.00 57.97 100 VAL A CA 1
ATOM 752 C C . VAL A 1 100 ? -3.244 -2.169 -20.478 1.00 57.97 100 VAL A C 1
ATOM 754 O O . VAL A 1 100 ? -3.752 -3.228 -20.045 1.00 57.97 100 VAL A O 1
#

Foldseek 3Di:
DAALVLLVLLCVVVVDDQPDRPDRDDDDDDFDDPDPVVRVVVLVVVQVVCVVVPDPHDDDDPDPVNVCRVVSSVVCSVVSVCVVDVDDDDDDDDDDPVPD

pLDDT: mean 84.66, std 9.04, range [57.97, 96.5]

Radius of gyration: 15.62 Å; Cα contacts (8 Å, |Δi|>4): 71; chains: 1; bounding box: 36×28×35 Å

Secondary structure (DSSP, 8-state):
-EEHHHHHHHHHHH----S--SSSEE-------SSHHHHHHHHHHHHHHHHHTT-S------SHHHHHHHHHHHHHHHHHHHHH-S----------GGG-

Sequence (100 aa):
FMEKEVIAAAEEYLGKAFPDKSADSYLLLTFDGNATAEVEKASDRAAGVLLQAGAIDVLIADTEERLETIWTARGAFLEAIKSSTSQMDECDVVAPLNRV

Solvent-accessible surface area (backbone atoms only — not comparable to full-atom values): 6475 Å² total; per-residue (Å²): 120,46,45,46,68,53,52,51,40,16,25,68,68,68,74,46,86,72,96,75,78,90,54,70,60,45,80,87,83,84,78,82,64,100,41,71,73,56,31,51,53,52,50,53,53,50,46,56,51,41,47,74,73,64,45,93,75,80,87,82,69,88,45,69,70,54,42,51,52,53,51,52,42,63,68,35,33,65,58,22,51,55,72,75,40,99,78,81,87,88,81,93,77,94,70,64,86,91,77,114